Protein AF-A0A1X0RQZ3-F1 (afdb_monomer_lite)

pLDDT: mean 70.1, std 10.17, range [42.19, 90.88]

Secondary structure (DSSP, 8-state):
-HHHHHHHHHHHHHHHHHHHHHHTT--GGGTTTS--EEE-SS-----S-GGGEEE-TTT--TTT-PEEEETTSSSEEEEEPP--HHHHHHHHHHHTT--S--SS-HHHH-PPPPPEEEHHHHSTTTSHHHHHHHHHHHHHHHHHHHHHHHHHHHHHHHHHHTT-

Sequence (164 aa):
MYEHIIDTKQRLSDARLKLYLIRNEVNPELIESRQQNTITRDSYKGIDKVENFRIDDGLLKPDTVTFSGTDNGLVTMTETVGMSLDRFEFHLKLYNHESQTISNENQFFNLDKPFKVKSSDIHYHSGARKMMEKLQRAKKNSGRRILQIESEIAEKKQNEVYFC

Organism: Rhizopus microsporus (NCBI:txid58291)

Foldseek 3Di:
DVVVVVVVVVVVVVVVVVVVCVVVVPDVVCLVVQQQDECDPVRNDDDDDPSSHDYDVVCVDQQNDWDWDDPVNFWKIKIDRGDDPVLVVVVVCVVVVVPPDPPDPPVSVDTDDIDMDTNCNVCPPVCVNVVSVVVVVVVVVVVVVVVVVVVVVVVVVVVVVVPD

Radius of gyration: 23.76 Å; chains: 1; bounding box: 44×68×55 Å

Structure (mmCIF, N/CA/C/O backbone):
data_AF-A0A1X0RQZ3-F1
#
_entry.id   AF-A0A1X0RQZ3-F1
#
loop_
_atom_site.group_PDB
_atom_site.id
_atom_site.type_symbol
_atom_site.label_atom_id
_atom_site.label_alt_id
_atom_site.label_comp_id
_atom_site.label_asym_id
_atom_site.label_entity_id
_atom_site.label_seq_id
_atom_site.pdbx_PDB_ins_code
_atom_site.Cartn_x
_atom_site.Cartn_y
_atom_site.Cartn_z
_atom_site.occupancy
_atom_site.B_iso_or_equiv
_atom_site.auth_seq_id
_atom_site.auth_comp_id
_atom_site.auth_asym_id
_atom_site.auth_atom_id
_atom_site.pdbx_PDB_model_num
ATOM 1 N N . MET A 1 1 ? 22.806 28.695 -6.011 1.00 56.53 1 MET A N 1
ATOM 2 C CA . MET A 1 1 ? 21.453 28.645 -5.404 1.00 56.53 1 MET A CA 1
ATOM 3 C C . MET A 1 1 ? 20.943 27.208 -5.290 1.00 56.53 1 MET A C 1
ATOM 5 O O . MET A 1 1 ? 20.556 26.821 -4.199 1.00 56.53 1 MET A O 1
ATOM 9 N N . TYR A 1 2 ? 21.006 26.404 -6.358 1.00 66.44 2 TYR A N 1
ATOM 10 C CA . TYR A 1 2 ? 20.562 24.999 -6.361 1.00 66.44 2 TYR A CA 1
ATOM 11 C C . TYR A 1 2 ? 21.358 24.089 -5.403 1.00 66.44 2 TYR A C 1
ATOM 13 O O . TYR A 1 2 ? 20.765 23.402 -4.579 1.00 66.44 2 TYR A O 1
ATOM 21 N N . GLU A 1 3 ? 22.689 24.191 -5.413 1.00 74.31 3 GLU A N 1
ATOM 22 C CA . GLU A 1 3 ? 23.579 23.443 -4.503 1.00 74.31 3 GLU A CA 1
ATOM 23 C C . GLU A 1 3 ? 23.274 23.689 -3.019 1.00 74.31 3 GLU A C 1
ATOM 25 O O . GLU A 1 3 ? 23.222 22.768 -2.212 1.00 74.31 3 GLU A O 1
ATOM 30 N N . HIS A 1 4 ? 22.966 24.938 -2.662 1.00 76.12 4 HIS A N 1
ATOM 31 C CA . HIS A 1 4 ? 22.611 25.303 -1.290 1.00 76.12 4 HIS A CA 1
ATOM 32 C C . HIS A 1 4 ? 21.269 24.688 -0.858 1.00 76.12 4 HIS A C 1
ATOM 34 O O . HIS A 1 4 ? 21.071 24.362 0.310 1.00 76.12 4 HIS A O 1
ATOM 40 N N . ILE A 1 5 ? 20.331 24.502 -1.792 1.00 79.75 5 ILE A N 1
ATOM 41 C CA . ILE A 1 5 ? 19.049 23.835 -1.527 1.00 79.75 5 ILE A CA 1
ATOM 42 C C . ILE A 1 5 ? 19.255 22.326 -1.335 1.00 79.75 5 ILE A C 1
ATOM 44 O O . ILE A 1 5 ? 18.607 21.725 -0.479 1.00 79.75 5 ILE A O 1
ATOM 48 N N . ILE A 1 6 ? 20.154 21.707 -2.100 1.00 85.75 6 ILE A N 1
ATOM 49 C CA . ILE A 1 6 ? 20.484 20.281 -1.961 1.00 85.75 6 ILE A CA 1
ATOM 50 C C . ILE A 1 6 ? 21.176 20.031 -0.616 1.00 85.75 6 ILE A C 1
ATOM 52 O O . ILE A 1 6 ? 20.729 19.177 0.148 1.00 85.75 6 ILE A O 1
ATOM 56 N N . ASP A 1 7 ? 22.182 20.837 -0.277 1.00 90.88 7 ASP A N 1
ATOM 57 C CA . ASP A 1 7 ? 22.910 20.731 0.992 1.00 90.88 7 ASP A CA 1
ATOM 58 C C . ASP A 1 7 ? 21.985 20.956 2.201 1.00 90.88 7 ASP A C 1
ATOM 60 O O . ASP A 1 7 ? 21.972 20.176 3.153 1.00 90.88 7 ASP A O 1
ATOM 64 N N . THR A 1 8 ? 21.108 21.963 2.146 1.00 85.56 8 THR A N 1
ATOM 65 C CA . THR A 1 8 ? 20.127 22.191 3.224 1.00 85.56 8 THR A CA 1
ATOM 66 C C . THR A 1 8 ? 19.120 21.047 3.368 1.00 85.56 8 THR A C 1
ATOM 68 O O . THR A 1 8 ? 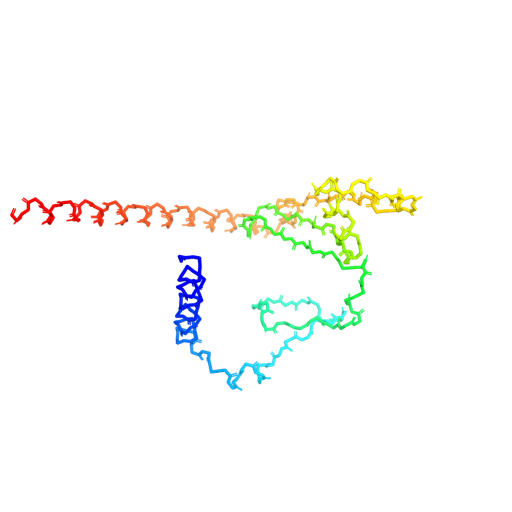18.789 20.674 4.497 1.00 85.56 8 THR A O 1
ATOM 71 N N . LYS A 1 9 ? 18.660 20.439 2.264 1.00 84.94 9 LYS A N 1
ATOM 72 C CA . LYS A 1 9 ? 17.805 19.239 2.306 1.00 84.94 9 LYS A CA 1
ATOM 73 C C . LYS A 1 9 ? 18.529 18.040 2.913 1.00 84.94 9 LYS A C 1
ATOM 75 O O . LYS A 1 9 ? 17.928 17.337 3.726 1.00 84.94 9 LYS A O 1
ATOM 80 N N . GLN A 1 10 ? 19.799 17.840 2.566 1.00 86.94 10 GLN A N 1
ATOM 81 C CA . GLN A 1 10 ? 20.607 16.753 3.108 1.00 86.94 10 GLN A CA 1
ATOM 82 C C . GLN A 1 10 ? 20.801 16.917 4.617 1.00 86.94 10 GLN A C 1
ATOM 84 O O . GLN A 1 10 ? 20.446 16.025 5.383 1.00 86.94 10 GLN A O 1
ATOM 89 N N . ARG A 1 11 ? 21.217 18.107 5.070 1.00 87.75 11 ARG A N 1
ATOM 90 C CA . ARG A 1 11 ? 21.373 18.412 6.502 1.00 87.75 11 ARG A CA 1
ATOM 91 C C . ARG A 1 11 ? 20.080 18.209 7.290 1.00 87.75 11 ARG A C 1
ATOM 93 O O . ARG A 1 11 ? 20.116 17.704 8.411 1.00 87.75 11 ARG A O 1
ATOM 100 N N . LEU A 1 12 ? 18.934 18.586 6.717 1.00 88.25 12 LEU A N 1
ATOM 101 C CA . LEU A 1 12 ? 17.630 18.368 7.346 1.00 88.25 12 LEU A CA 1
ATOM 102 C C . LEU A 1 12 ? 17.290 16.874 7.448 1.00 88.25 12 LEU A C 1
ATOM 104 O O . LEU A 1 12 ? 16.752 16.441 8.469 1.00 88.25 12 LEU A O 1
ATOM 108 N N . SER A 1 13 ? 17.598 16.094 6.411 1.00 85.62 13 SER A N 1
ATOM 109 C CA . SER A 1 13 ? 17.433 14.637 6.414 1.00 85.62 13 SER A CA 1
ATOM 110 C C . SER A 1 13 ? 18.296 13.985 7.497 1.00 85.62 13 SER A C 1
ATOM 112 O O . SER A 1 13 ? 17.782 13.245 8.337 1.00 85.62 13 SER A O 1
ATOM 114 N N . ASP A 1 14 ? 19.576 14.349 7.559 1.00 87.12 14 ASP A N 1
ATOM 115 C CA . ASP A 1 14 ? 20.530 13.805 8.528 1.00 87.12 14 ASP A CA 1
ATOM 116 C C . ASP A 1 14 ? 20.139 14.165 9.970 1.00 87.12 14 ASP A C 1
ATOM 118 O O . ASP A 1 14 ? 20.214 13.332 10.876 1.00 87.12 14 ASP A O 1
ATOM 122 N N . ALA A 1 15 ? 19.663 15.394 10.201 1.00 85.88 15 ALA A N 1
ATOM 123 C CA . ALA A 1 15 ? 19.165 15.825 11.506 1.00 85.88 15 ALA A CA 1
ATOM 124 C C . ALA A 1 15 ? 17.916 15.037 11.939 1.00 85.88 15 ALA A C 1
ATOM 126 O O . ALA A 1 15 ? 17.812 14.628 13.098 1.00 85.88 15 ALA A O 1
ATOM 127 N N . ARG A 1 16 ? 16.982 14.779 11.012 1.00 83.44 16 ARG A N 1
ATOM 128 C CA . ARG A 1 16 ? 15.794 13.947 11.275 1.00 83.44 16 ARG A CA 1
ATOM 129 C C . ARG A 1 16 ? 16.178 12.511 11.610 1.00 83.44 16 ARG A C 1
ATOM 131 O O . ARG A 1 16 ? 15.622 11.953 12.554 1.00 83.44 16 ARG A O 1
ATOM 138 N N . LEU A 1 17 ? 17.139 11.940 10.885 1.00 78.88 17 LEU A N 1
ATOM 139 C CA . LEU A 1 17 ? 17.648 10.598 11.151 1.00 78.88 17 LEU A CA 1
ATOM 140 C C . LEU A 1 17 ? 18.286 10.514 12.543 1.00 78.88 17 LEU A C 1
ATOM 142 O O . LEU A 1 17 ? 17.941 9.626 13.318 1.00 78.88 17 LEU A O 1
ATOM 146 N N . LYS A 1 18 ? 19.143 11.476 12.908 1.00 81.75 18 LYS A N 1
ATOM 147 C CA . LYS A 1 18 ? 19.750 11.540 14.249 1.00 81.75 18 LYS A CA 1
ATOM 148 C C . LYS A 1 18 ? 18.695 11.593 15.354 1.00 81.75 18 LYS A C 1
ATOM 150 O O . LYS A 1 18 ? 18.776 10.829 16.311 1.00 81.75 18 LYS A O 1
ATOM 155 N N . LEU A 1 19 ? 17.678 12.445 15.210 1.00 79.12 19 LEU A N 1
ATOM 156 C CA . LEU A 1 19 ? 16.580 12.534 16.179 1.00 79.12 19 LEU A CA 1
ATOM 157 C C . LEU A 1 19 ? 15.772 11.235 16.275 1.00 79.12 19 LEU A C 1
ATOM 159 O O . LEU A 1 19 ? 15.392 10.839 17.375 1.00 79.12 19 LEU A O 1
ATOM 163 N N . TYR A 1 20 ? 15.516 10.567 15.148 1.00 75.69 20 TYR A N 1
ATOM 164 C CA . TYR A 1 20 ? 14.841 9.269 15.120 1.00 75.69 20 TYR A CA 1
ATOM 165 C C . TYR A 1 20 ? 15.630 8.199 15.885 1.00 75.69 20 TYR A C 1
ATOM 167 O O . TYR A 1 20 ? 15.045 7.481 16.695 1.00 75.69 20 TYR A O 1
ATOM 175 N N . LEU A 1 21 ? 16.946 8.121 15.660 1.00 77.94 21 LEU A N 1
ATOM 176 C CA . LEU A 1 21 ? 17.826 7.161 16.333 1.00 77.94 21 LEU A CA 1
ATOM 177 C C . LEU A 1 21 ? 17.860 7.396 17.847 1.00 77.94 21 LEU A C 1
ATOM 179 O O . LEU A 1 21 ? 17.671 6.450 18.608 1.00 77.94 21 LEU A O 1
ATOM 183 N N . ILE A 1 22 ? 18.008 8.657 18.274 1.00 78.62 22 ILE A N 1
ATOM 184 C CA . ILE A 1 22 ? 17.990 9.045 19.694 1.00 78.62 22 ILE A CA 1
ATOM 185 C C . ILE A 1 22 ? 16.644 8.691 20.333 1.00 78.62 22 ILE A C 1
ATOM 187 O O . ILE A 1 22 ? 16.602 8.055 21.381 1.00 78.62 22 ILE A O 1
ATOM 191 N N . ARG A 1 23 ? 15.529 9.080 19.699 1.00 69.88 23 ARG A N 1
ATOM 192 C CA . ARG A 1 23 ? 14.179 8.885 20.249 1.00 69.88 23 ARG A CA 1
ATOM 193 C C . ARG A 1 23 ? 13.812 7.415 20.425 1.00 69.88 23 ARG A C 1
ATOM 195 O O . ARG A 1 23 ? 13.043 7.089 21.322 1.00 69.88 23 ARG A O 1
ATOM 202 N N . ASN A 1 24 ? 14.295 6.561 19.533 1.00 68.94 24 ASN A N 1
ATOM 203 C CA . ASN A 1 24 ? 13.946 5.147 19.521 1.00 68.94 24 ASN A CA 1
ATOM 204 C C . ASN A 1 24 ? 15.024 4.261 20.162 1.00 68.94 24 ASN A C 1
ATOM 206 O O . ASN A 1 24 ? 14.937 3.045 20.005 1.00 68.94 24 ASN A O 1
ATOM 210 N N . GLU A 1 25 ? 16.029 4.855 20.823 1.00 67.69 25 GLU A N 1
ATOM 211 C CA . GLU A 1 25 ? 17.166 4.147 21.436 1.00 67.69 25 GLU A CA 1
ATOM 212 C C . GLU A 1 25 ? 17.805 3.126 20.476 1.00 67.69 25 GLU A C 1
ATOM 214 O O . GLU A 1 25 ? 18.242 2.039 20.856 1.00 67.69 25 GLU A O 1
ATOM 219 N N . VAL A 1 26 ? 17.820 3.454 19.180 1.00 61.72 26 VAL A N 1
ATOM 220 C CA . VAL A 1 26 ? 18.332 2.553 18.149 1.00 61.72 26 VAL A CA 1
ATOM 221 C C . VAL A 1 26 ? 19.845 2.677 18.157 1.00 61.72 26 VAL A C 1
ATOM 223 O O . VAL A 1 26 ? 20.402 3.602 17.569 1.00 61.72 26 VAL A O 1
ATOM 226 N N . ASN A 1 27 ? 20.511 1.741 18.830 1.00 61.41 27 ASN A N 1
ATOM 227 C CA . ASN A 1 27 ? 21.947 1.569 18.683 1.00 61.41 27 ASN A CA 1
ATOM 228 C C . ASN A 1 27 ? 22.223 1.003 17.273 1.00 61.41 27 ASN A C 1
ATOM 230 O O . ASN A 1 27 ? 21.749 -0.100 16.985 1.00 61.41 27 ASN A O 1
ATOM 234 N N . PRO A 1 28 ? 22.940 1.720 16.387 1.00 58.19 28 PRO A N 1
ATOM 235 C CA . PRO A 1 28 ? 23.221 1.246 15.033 1.00 58.19 28 PRO A CA 1
ATOM 236 C C . PRO A 1 28 ? 23.960 -0.100 15.010 1.00 58.19 28 PRO A C 1
ATOM 238 O O . PRO A 1 28 ? 23.699 -0.912 14.130 1.00 58.19 28 PRO A O 1
ATOM 241 N N . GLU A 1 29 ? 24.778 -0.391 16.024 1.00 57.97 29 GLU A N 1
ATOM 242 C CA . GLU A 1 29 ? 25.480 -1.676 16.181 1.00 57.97 29 GLU A CA 1
ATOM 243 C C . GLU A 1 29 ? 24.541 -2.840 16.561 1.00 57.97 29 GLU A C 1
ATOM 245 O O . GLU A 1 29 ? 24.859 -4.003 16.333 1.00 57.97 29 GLU A O 1
ATOM 250 N N . LEU A 1 30 ? 23.352 -2.546 17.105 1.00 53.03 30 LEU A N 1
ATOM 251 C CA . LEU A 1 30 ? 22.316 -3.543 17.410 1.00 53.03 30 LEU A CA 1
ATOM 252 C C . LEU A 1 30 ? 21.319 -3.748 16.259 1.00 53.03 30 LEU A C 1
ATOM 254 O O . LEU A 1 30 ? 20.435 -4.596 16.366 1.00 53.03 30 LEU A O 1
ATOM 258 N N . ILE A 1 31 ? 21.417 -2.984 15.164 1.00 53.41 31 ILE A N 1
ATOM 259 C CA . ILE A 1 31 ? 20.534 -3.162 13.999 1.00 53.41 31 ILE A CA 1
ATOM 260 C C . ILE A 1 31 ? 20.829 -4.502 13.312 1.00 53.41 31 ILE A C 1
ATOM 262 O O . ILE A 1 31 ? 19.893 -5.191 12.915 1.00 53.41 31 ILE A O 1
ATOM 266 N N . GLU A 1 32 ? 22.101 -4.907 13.239 1.00 53.56 32 GLU A N 1
ATOM 267 C CA . GLU A 1 32 ? 22.508 -6.192 12.650 1.00 53.56 32 GLU A CA 1
ATOM 268 C C . GLU A 1 32 ? 22.189 -7.400 13.546 1.00 53.56 32 GLU A C 1
ATOM 270 O O . GLU A 1 32 ? 22.045 -8.514 13.047 1.00 53.56 32 GLU A O 1
ATOM 275 N N . SER A 1 33 ? 22.038 -7.198 14.862 1.00 50.38 33 SER A N 1
ATOM 276 C CA . SER A 1 33 ? 21.779 -8.274 15.830 1.00 50.38 33 SER A CA 1
ATOM 277 C C . SER A 1 33 ? 20.305 -8.464 16.189 1.00 50.38 33 SER A C 1
ATOM 279 O O . SER A 1 33 ? 19.973 -9.385 16.943 1.00 50.38 33 SER A O 1
ATOM 281 N N . ARG A 1 34 ? 19.392 -7.638 15.656 1.00 55.88 34 ARG A N 1
ATOM 282 C CA . ARG A 1 34 ? 17.956 -7.905 15.798 1.00 55.88 34 ARG A CA 1
ATOM 283 C C . ARG A 1 34 ? 17.646 -9.235 15.124 1.00 55.88 34 ARG A C 1
ATOM 285 O O . ARG A 1 34 ? 17.834 -9.379 13.920 1.00 55.88 34 ARG A O 1
ATOM 292 N N . GLN A 1 35 ? 17.147 -10.196 15.901 1.00 56.41 35 GLN A N 1
ATOM 293 C CA . GLN A 1 35 ? 16.557 -11.417 15.360 1.00 56.41 35 GLN A CA 1
ATOM 294 C C . GLN A 1 35 ? 15.438 -11.019 14.398 1.00 56.41 35 GLN A C 1
ATOM 296 O O . GLN A 1 35 ? 14.353 -10.621 14.818 1.00 56.41 35 GLN A O 1
ATOM 301 N N . GLN A 1 36 ? 15.726 -11.083 13.102 1.00 65.00 36 GLN A N 1
ATOM 302 C CA . GLN A 1 36 ? 14.721 -10.881 12.077 1.00 65.00 36 GLN A CA 1
ATOM 303 C C . GLN A 1 36 ? 13.895 -12.155 11.981 1.00 65.00 36 GLN A C 1
ATOM 305 O O . GLN A 1 36 ? 14.411 -13.232 11.668 1.00 65.00 36 GLN A O 1
ATOM 310 N N . ASN A 1 37 ? 12.599 -12.033 12.245 1.00 74.56 37 ASN A N 1
ATOM 311 C CA . ASN A 1 37 ? 11.671 -13.125 12.020 1.00 74.56 37 ASN A CA 1
ATOM 312 C C . ASN A 1 37 ? 11.623 -13.382 10.514 1.00 74.56 37 ASN A C 1
ATOM 314 O O . ASN A 1 37 ? 11.212 -12.517 9.737 1.00 74.56 37 ASN A O 1
ATOM 318 N N . THR A 1 38 ? 12.089 -14.556 10.092 1.00 79.56 38 THR A N 1
ATOM 319 C CA . THR A 1 38 ? 12.051 -14.922 8.677 1.00 79.56 38 THR A CA 1
ATOM 320 C C . THR A 1 38 ? 10.674 -15.485 8.351 1.00 79.56 38 THR A C 1
ATOM 322 O O . THR A 1 38 ? 10.260 -16.499 8.911 1.00 79.56 38 THR A O 1
ATOM 325 N N . ILE A 1 39 ? 9.955 -14.810 7.459 1.00 81.31 39 ILE A N 1
ATOM 326 C CA . ILE A 1 39 ? 8.682 -15.263 6.911 1.00 81.31 39 ILE A CA 1
ATOM 327 C C . ILE A 1 39 ? 9.001 -16.399 5.945 1.00 81.31 39 ILE A C 1
ATOM 329 O O . ILE A 1 39 ? 9.569 -16.175 4.877 1.00 81.31 39 ILE A O 1
ATOM 333 N N . THR A 1 40 ? 8.633 -17.615 6.334 1.00 81.44 40 THR A N 1
ATOM 334 C CA . THR A 1 40 ? 8.719 -18.820 5.503 1.00 81.44 40 THR A CA 1
ATOM 335 C C . THR A 1 40 ? 7.316 -19.302 5.147 1.00 81.44 40 THR A C 1
ATOM 337 O O . THR A 1 40 ? 6.319 -18.842 5.709 1.00 81.44 40 THR A O 1
ATOM 340 N N . ARG A 1 41 ? 7.214 -20.261 4.219 1.00 77.25 41 ARG A N 1
ATOM 341 C CA . ARG A 1 41 ? 5.922 -20.850 3.831 1.00 77.25 41 ARG A CA 1
ATOM 342 C C . ARG A 1 41 ? 5.178 -21.476 5.016 1.00 77.25 41 ARG A C 1
ATOM 344 O O . ARG A 1 41 ? 3.955 -21.379 5.088 1.00 77.25 41 ARG A O 1
ATOM 351 N N . ASP A 1 42 ? 5.924 -22.066 5.945 1.00 78.19 42 ASP A N 1
ATOM 352 C CA . ASP A 1 42 ? 5.379 -22.771 7.108 1.00 78.19 42 ASP A CA 1
ATOM 353 C C . ASP A 1 42 ? 5.090 -21.822 8.283 1.00 78.19 42 ASP A C 1
ATOM 355 O O . ASP A 1 42 ? 4.239 -22.107 9.124 1.00 78.19 42 ASP A O 1
ATOM 359 N N . SER A 1 43 ? 5.753 -20.660 8.320 1.00 77.44 43 SER A N 1
ATOM 360 C CA . SER A 1 43 ? 5.625 -19.659 9.383 1.00 77.44 43 SER A CA 1
ATOM 361 C C . SER A 1 43 ? 5.432 -18.256 8.804 1.00 77.44 43 SER A C 1
ATOM 363 O O . SER A 1 43 ? 6.279 -17.373 8.936 1.00 77.44 43 SER A O 1
ATOM 365 N N . TYR A 1 44 ? 4.278 -18.052 8.164 1.00 73.19 44 TYR A N 1
ATOM 366 C CA . TYR A 1 44 ? 3.915 -16.787 7.512 1.00 73.19 44 TYR A CA 1
ATOM 367 C C . TYR A 1 44 ? 3.083 -15.837 8.391 1.00 73.19 44 TYR A C 1
ATOM 369 O O . TYR A 1 44 ? 2.773 -14.717 7.989 1.00 73.19 44 TYR A O 1
ATOM 377 N N . LYS A 1 45 ? 2.664 -16.285 9.581 1.00 72.75 45 LYS A N 1
ATOM 378 C CA . LYS A 1 45 ? 1.821 -15.501 10.493 1.00 72.75 45 LYS A CA 1
ATOM 379 C C . LYS A 1 45 ? 2.696 -14.782 11.513 1.00 72.75 45 LYS A C 1
ATOM 381 O O . LYS A 1 45 ? 3.316 -15.424 12.353 1.00 72.75 45 LYS A O 1
ATOM 386 N N . GLY A 1 46 ? 2.684 -13.456 11.480 1.00 68.38 46 GLY A N 1
ATOM 387 C CA . GLY A 1 46 ? 3.371 -12.623 12.460 1.00 68.38 46 GLY A CA 1
ATOM 388 C C . GLY A 1 46 ? 2.830 -11.199 12.451 1.00 68.38 46 GLY A C 1
ATOM 389 O O . GLY A 1 46 ? 2.336 -10.721 11.432 1.00 68.38 46 GLY A O 1
ATOM 390 N N . ILE A 1 47 ? 2.896 -10.534 13.604 1.00 67.88 47 ILE A N 1
ATOM 391 C CA . ILE A 1 47 ? 2.600 -9.106 13.746 1.00 67.88 47 ILE A CA 1
ATOM 392 C C . ILE A 1 47 ? 3.812 -8.480 14.423 1.00 67.88 47 ILE A C 1
ATOM 394 O O . ILE A 1 47 ? 4.034 -8.683 15.613 1.00 67.88 47 ILE A O 1
ATOM 398 N N . ASP A 1 48 ? 4.588 -7.736 13.650 1.00 71.69 48 ASP A N 1
ATOM 399 C CA . ASP A 1 48 ? 5.737 -6.961 14.110 1.00 71.69 48 ASP A CA 1
ATOM 400 C C . ASP A 1 48 ? 5.990 -5.818 13.112 1.00 71.69 48 ASP A C 1
ATOM 402 O O . ASP A 1 48 ? 5.304 -5.700 12.089 1.00 71.69 48 ASP A O 1
ATOM 406 N N . LYS A 1 49 ? 6.946 -4.942 13.408 1.00 68.56 49 LYS A N 1
ATOM 407 C CA . LYS A 1 49 ? 7.380 -3.902 12.480 1.00 68.56 49 LYS A CA 1
ATOM 408 C C . LYS A 1 49 ? 8.068 -4.518 11.261 1.00 68.56 49 LYS A C 1
ATOM 410 O O . LYS A 1 49 ? 8.723 -5.551 11.370 1.00 68.56 49 LYS A O 1
ATOM 415 N N . VAL A 1 50 ? 7.952 -3.864 10.105 1.00 68.00 50 VAL A N 1
ATOM 416 C CA . VAL A 1 50 ? 8.508 -4.380 8.842 1.00 68.00 50 VAL A CA 1
ATOM 417 C C . VAL A 1 50 ? 10.026 -4.549 8.912 1.00 68.00 50 VAL A C 1
ATOM 419 O O . VAL A 1 50 ? 10.547 -5.526 8.392 1.00 68.00 50 VAL A O 1
ATOM 422 N N . GLU A 1 51 ? 10.726 -3.665 9.630 1.00 72.12 51 GLU A N 1
ATOM 423 C CA . GLU A 1 51 ? 12.175 -3.762 9.839 1.00 72.12 51 GLU A CA 1
ATOM 424 C C . GLU A 1 51 ? 12.613 -4.999 10.643 1.00 72.12 51 GLU A C 1
ATOM 426 O O . GLU A 1 51 ? 13.792 -5.350 10.637 1.00 72.12 51 GLU A O 1
ATOM 431 N N . ASN A 1 52 ? 11.675 -5.657 11.330 1.00 77.06 52 ASN A N 1
ATOM 432 C CA . ASN A 1 52 ? 11.925 -6.865 12.111 1.00 77.06 52 ASN A CA 1
ATOM 433 C C . ASN A 1 52 ? 11.602 -8.147 11.321 1.00 77.06 52 ASN A C 1
ATOM 435 O O . ASN A 1 52 ? 11.817 -9.245 11.837 1.00 77.06 52 ASN A O 1
ATOM 439 N N . PHE A 1 53 ? 11.097 -8.033 10.088 1.00 77.25 53 PHE A N 1
ATOM 440 C CA . PHE A 1 53 ? 10.828 -9.175 9.220 1.00 77.25 53 PHE A CA 1
ATOM 441 C C . PHE A 1 53 ? 11.838 -9.269 8.084 1.00 77.25 53 PHE A C 1
ATOM 443 O O . PHE A 1 53 ? 12.216 -8.275 7.467 1.00 77.25 53 PHE A O 1
ATOM 450 N N . ARG A 1 54 ? 12.197 -10.507 7.751 1.00 81.88 54 ARG A N 1
ATOM 451 C CA . ARG A 1 54 ? 12.871 -10.850 6.501 1.00 81.88 54 ARG A CA 1
ATOM 452 C C . ARG A 1 54 ? 11.997 -11.838 5.744 1.00 81.88 54 ARG A C 1
ATOM 454 O O . ARG A 1 54 ? 11.434 -12.740 6.352 1.00 81.88 54 ARG A O 1
ATOM 461 N N . ILE A 1 55 ? 11.838 -11.667 4.439 1.00 81.38 55 ILE A N 1
ATOM 462 C CA . ILE A 1 55 ? 11.095 -12.629 3.618 1.00 81.38 55 ILE A CA 1
ATOM 463 C C . ILE A 1 55 ? 12.104 -13.634 3.069 1.00 81.38 55 ILE A C 1
ATOM 465 O O . ILE A 1 55 ? 13.170 -13.230 2.613 1.00 81.38 55 ILE A O 1
ATOM 469 N N . ASP A 1 56 ? 11.786 -14.924 3.160 1.00 82.81 56 ASP A N 1
ATOM 470 C CA . ASP A 1 56 ? 12.589 -15.972 2.534 1.00 82.81 56 ASP A CA 1
ATOM 471 C C . ASP A 1 56 ? 12.663 -15.764 1.012 1.00 82.81 56 ASP A C 1
ATOM 473 O O . ASP A 1 56 ? 11.640 -15.553 0.354 1.00 82.81 56 ASP A O 1
ATOM 477 N N . ASP A 1 57 ? 13.863 -15.863 0.439 1.00 77.00 57 ASP A N 1
ATOM 478 C CA . ASP A 1 57 ? 14.093 -15.629 -0.992 1.00 77.00 57 ASP A CA 1
ATOM 479 C C . ASP A 1 57 ? 13.301 -16.629 -1.857 1.00 77.00 57 ASP A C 1
ATOM 481 O O . ASP A 1 57 ? 12.890 -16.316 -2.975 1.00 77.00 57 ASP A O 1
ATOM 485 N N . GLY A 1 58 ? 12.992 -17.815 -1.314 1.00 76.00 58 GLY A N 1
ATOM 486 C CA . GLY A 1 58 ? 12.126 -18.808 -1.952 1.00 76.00 58 GLY A CA 1
ATOM 487 C C . GLY A 1 58 ? 10.670 -18.357 -2.140 1.00 76.00 58 GLY A C 1
ATOM 488 O O . GLY A 1 58 ? 9.984 -18.876 -3.029 1.00 76.00 58 GLY A O 1
ATOM 489 N N . LEU A 1 59 ? 10.204 -17.389 -1.341 1.00 71.75 59 LEU A N 1
ATOM 490 C CA . LEU A 1 59 ? 8.890 -16.752 -1.472 1.00 71.75 59 LEU A CA 1
ATOM 491 C C . LEU A 1 59 ? 8.917 -15.542 -2.412 1.00 71.75 59 LEU A C 1
ATOM 493 O O . LEU A 1 59 ? 7.889 -15.221 -3.000 1.00 71.75 59 LEU A O 1
ATOM 497 N N . LEU A 1 60 ? 10.073 -14.896 -2.590 1.00 70.50 60 LEU A N 1
ATOM 498 C CA . LEU A 1 60 ? 10.254 -13.686 -3.403 1.00 70.50 60 LEU A CA 1
ATOM 499 C C . LEU A 1 60 ? 10.421 -13.975 -4.898 1.00 70.50 60 LEU A C 1
ATOM 501 O O . LEU A 1 60 ? 11.200 -13.322 -5.592 1.00 70.50 60 LEU A O 1
ATOM 505 N N . LYS A 1 61 ? 9.675 -14.943 -5.431 1.00 68.69 61 LYS A N 1
ATOM 506 C CA . LYS A 1 61 ? 9.664 -15.162 -6.876 1.00 68.69 61 LYS A CA 1
ATOM 507 C C . LYS A 1 61 ? 8.960 -13.979 -7.556 1.00 68.69 61 LYS A C 1
ATOM 509 O O . LYS A 1 61 ? 7.793 -13.718 -7.231 1.00 68.69 61 LYS A O 1
ATOM 514 N N . PRO A 1 62 ? 9.628 -13.282 -8.498 1.00 57.00 62 PRO A N 1
ATOM 515 C CA . PRO A 1 62 ? 8.979 -12.278 -9.333 1.00 57.00 62 PRO A CA 1
ATOM 516 C C . PRO A 1 62 ? 7.698 -12.873 -9.933 1.00 57.00 62 PRO A C 1
ATOM 518 O O . PRO A 1 62 ? 7.656 -14.065 -10.235 1.00 57.00 62 PRO A O 1
ATOM 521 N N . ASP A 1 63 ? 6.636 -12.077 -10.006 1.00 59.56 63 ASP A N 1
ATOM 522 C CA . ASP A 1 63 ? 5.303 -12.455 -10.510 1.00 59.56 63 ASP A CA 1
ATOM 523 C C . ASP A 1 63 ? 4.462 -13.390 -9.618 1.00 59.56 63 ASP A C 1
ATOM 525 O O . ASP A 1 63 ? 3.311 -13.672 -9.944 1.00 59.56 63 ASP A O 1
ATOM 529 N N . THR A 1 64 ? 4.977 -13.833 -8.463 1.00 63.19 64 THR A N 1
ATOM 530 C CA . THR A 1 64 ? 4.211 -14.676 -7.510 1.00 63.19 64 THR A CA 1
ATOM 531 C C . THR A 1 64 ? 3.846 -13.954 -6.216 1.00 63.19 64 THR A C 1
ATOM 533 O O . THR A 1 64 ? 3.073 -14.473 -5.410 1.00 63.19 64 THR A O 1
ATOM 536 N N . VAL A 1 65 ? 4.418 -12.769 -6.001 1.00 65.25 65 VAL A N 1
ATOM 537 C CA . VAL A 1 65 ? 4.206 -11.962 -4.801 1.00 65.25 65 VAL A CA 1
ATOM 538 C C . VAL A 1 65 ? 3.278 -10.807 -5.136 1.00 65.25 65 VAL A C 1
ATOM 540 O O . VAL A 1 65 ? 3.624 -9.927 -5.925 1.00 65.25 65 VAL A O 1
ATOM 543 N N . THR A 1 66 ? 2.114 -10.782 -4.496 1.00 66.38 66 THR A N 1
ATOM 544 C CA . THR A 1 66 ? 1.215 -9.630 -4.506 1.00 66.38 66 THR A CA 1
ATOM 545 C C . THR A 1 66 ? 1.301 -8.876 -3.192 1.00 66.38 66 THR A C 1
ATOM 547 O O . THR A 1 66 ? 1.268 -9.447 -2.100 1.00 66.38 66 THR A O 1
ATOM 550 N N . PHE A 1 67 ? 1.401 -7.554 -3.298 1.00 67.81 67 PHE A N 1
ATOM 551 C CA . PHE A 1 67 ? 1.412 -6.679 -2.138 1.00 67.81 67 PHE A CA 1
ATOM 552 C C . PHE A 1 67 ? -0.003 -6.189 -1.887 1.00 67.81 67 PHE A C 1
ATOM 554 O O . PHE A 1 67 ? -0.571 -5.461 -2.695 1.00 67.81 67 PHE A O 1
ATOM 561 N N . SER A 1 68 ? -0.573 -6.551 -0.745 1.00 67.75 68 SER A N 1
ATOM 562 C CA . SER A 1 68 ? -1.846 -5.994 -0.302 1.00 67.75 68 SER A CA 1
ATOM 563 C C . SER A 1 68 ? -1.611 -4.945 0.772 1.00 67.75 68 SER A C 1
ATOM 565 O O . SER A 1 68 ? -0.948 -5.211 1.775 1.00 67.75 68 SER A O 1
ATOM 567 N N . GLY A 1 69 ? -2.183 -3.762 0.585 1.00 66.00 69 GLY A N 1
ATOM 568 C CA . GLY A 1 69 ? -2.102 -2.672 1.548 1.00 66.00 69 GLY A CA 1
ATOM 569 C C . GLY A 1 69 ? -3.483 -2.142 1.885 1.00 66.00 69 GLY A C 1
ATOM 570 O O . GLY A 1 69 ? -4.409 -2.211 1.078 1.00 66.00 69 GLY A O 1
ATOM 571 N N . THR A 1 70 ? -3.638 -1.584 3.082 1.00 64.56 70 THR A N 1
ATOM 572 C CA . THR A 1 70 ? -4.860 -0.856 3.431 1.00 64.56 70 THR A CA 1
ATOM 573 C C . THR A 1 70 ? -4.651 0.642 3.278 1.00 64.56 70 THR A C 1
ATOM 575 O O . THR A 1 70 ? -3.741 1.174 3.910 1.00 64.56 70 THR A O 1
ATOM 578 N N . ASP A 1 71 ? -5.512 1.343 2.532 1.00 57.62 71 ASP A N 1
ATOM 579 C CA . ASP A 1 71 ? -5.340 2.791 2.281 1.00 57.62 71 ASP A CA 1
ATOM 580 C C . ASP A 1 71 ? -5.463 3.660 3.555 1.00 57.62 71 ASP A C 1
ATOM 582 O O . ASP A 1 71 ? -5.061 4.818 3.570 1.00 57.62 71 ASP A O 1
ATOM 586 N N . ASN A 1 72 ? -5.990 3.088 4.645 1.00 61.03 72 ASN A N 1
ATOM 587 C CA . ASN A 1 72 ? -6.288 3.785 5.897 1.00 61.03 72 ASN A CA 1
ATOM 588 C C . ASN A 1 72 ? -6.040 2.939 7.161 1.00 61.03 72 ASN A C 1
ATOM 590 O O . ASN A 1 72 ? -6.550 3.266 8.237 1.00 61.03 72 ASN A O 1
ATOM 594 N N . GLY A 1 73 ? -5.317 1.822 7.048 1.00 53.44 73 GLY A N 1
ATOM 595 C CA . GLY A 1 73 ? -5.068 0.899 8.165 1.00 53.44 73 GLY A CA 1
ATOM 596 C C . GLY A 1 73 ? -6.267 0.035 8.580 1.00 53.44 73 GLY A C 1
ATOM 597 O O . GLY A 1 73 ? -6.110 -0.818 9.445 1.00 53.44 73 GLY A O 1
ATOM 598 N N . LEU A 1 74 ? -7.470 0.275 8.034 1.00 54.69 74 LEU A N 1
ATOM 599 C CA . LEU A 1 74 ? -8.713 -0.224 8.646 1.00 54.69 74 LEU A CA 1
ATOM 600 C C . LEU A 1 74 ? -9.838 -0.665 7.692 1.00 54.69 74 LEU A C 1
ATOM 602 O O . LEU A 1 74 ? -10.611 -1.545 8.059 1.00 54.69 74 LEU A O 1
ATOM 606 N N . VAL A 1 75 ? -10.034 -0.010 6.540 1.00 59.19 75 VAL A N 1
ATOM 607 C CA . VAL A 1 75 ? -11.344 -0.063 5.843 1.00 59.19 75 VAL A CA 1
ATOM 608 C C . VAL A 1 75 ? -11.311 -0.856 4.545 1.00 59.19 75 VAL A C 1
ATOM 610 O O . VAL A 1 75 ? -12.233 -1.616 4.256 1.00 59.19 75 VAL A O 1
ATOM 613 N N . THR A 1 76 ? -10.253 -0.693 3.770 1.00 56.75 76 THR A N 1
ATOM 614 C CA . THR A 1 76 ? -10.157 -1.247 2.427 1.00 56.75 76 THR A CA 1
ATOM 615 C C . THR A 1 76 ? -8.769 -1.817 2.268 1.00 56.75 76 THR A C 1
ATOM 617 O O . THR A 1 76 ? -7.814 -1.056 2.392 1.00 56.75 76 THR A O 1
ATOM 620 N N . MET A 1 77 ? -8.672 -3.114 1.994 1.00 65.19 77 MET A N 1
ATOM 621 C CA . MET A 1 77 ? -7.447 -3.737 1.522 1.00 65.19 77 MET A CA 1
ATOM 622 C C . MET A 1 77 ? -7.491 -3.739 -0.005 1.00 65.19 77 MET A C 1
ATOM 624 O O . MET A 1 77 ? -8.412 -4.292 -0.610 1.00 65.19 77 MET A O 1
ATOM 628 N N . THR A 1 78 ? -6.530 -3.064 -0.616 1.00 63.91 78 THR A N 1
ATOM 629 C CA . THR A 1 78 ? -6.328 -3.085 -2.061 1.00 63.91 78 THR A CA 1
ATOM 630 C C . THR A 1 78 ? -5.130 -3.978 -2.319 1.00 63.91 78 THR A C 1
ATOM 632 O O . THR A 1 78 ? -4.065 -3.764 -1.735 1.00 63.91 78 THR A O 1
ATOM 635 N N . GLU A 1 79 ? -5.310 -4.994 -3.154 1.00 65.38 79 GLU A N 1
ATOM 636 C CA . GLU A 1 79 ? -4.171 -5.720 -3.694 1.00 65.38 79 GLU A CA 1
ATOM 637 C C . GLU A 1 79 ? -3.572 -4.897 -4.838 1.00 65.38 79 GLU A C 1
ATOM 639 O O . GLU A 1 79 ? -4.274 -4.480 -5.764 1.00 65.38 79 GLU A O 1
ATOM 644 N N . THR A 1 80 ? -2.278 -4.612 -4.738 1.00 66.94 80 THR A N 1
ATOM 645 C CA . THR A 1 80 ? -1.502 -4.005 -5.811 1.00 66.94 80 THR A CA 1
ATOM 646 C C . THR A 1 80 ? -0.948 -5.129 -6.662 1.00 66.94 80 THR A C 1
ATOM 648 O O . THR A 1 80 ? -0.217 -5.985 -6.162 1.00 66.94 80 THR A O 1
ATOM 651 N N . VAL A 1 81 ? -1.274 -5.095 -7.952 1.00 67.56 81 VAL A N 1
ATOM 652 C CA . VAL A 1 81 ? -0.705 -6.002 -8.949 1.00 67.56 81 VAL A CA 1
ATOM 653 C C . VAL A 1 81 ? 0.816 -5.875 -8.902 1.00 67.56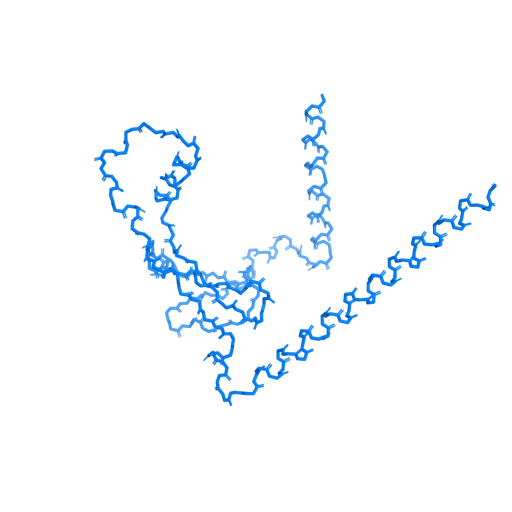 81 VAL A C 1
ATOM 655 O O . VAL A 1 81 ? 1.356 -4.782 -9.092 1.00 67.56 81 VAL A O 1
ATOM 658 N N . GLY A 1 82 ? 1.496 -6.983 -8.612 1.00 66.06 82 GLY A N 1
ATOM 659 C CA . GLY A 1 82 ? 2.951 -7.040 -8.655 1.00 66.06 82 GLY A CA 1
ATOM 660 C C . GLY A 1 82 ? 3.447 -6.711 -10.063 1.00 66.06 82 GLY A C 1
ATOM 661 O O . GLY A 1 82 ? 2.892 -7.182 -11.057 1.00 66.06 82 GLY A O 1
ATOM 662 N N . MET A 1 83 ? 4.483 -5.880 -10.156 1.00 68.25 83 MET A N 1
ATOM 663 C CA . MET A 1 83 ? 5.179 -5.616 -11.413 1.00 68.25 83 MET A CA 1
ATOM 664 C C . MET A 1 83 ? 6.632 -6.051 -11.273 1.00 68.25 83 MET A C 1
ATOM 666 O O . MET A 1 83 ? 7.285 -5.711 -10.285 1.00 68.25 83 MET A O 1
ATOM 670 N N . SER A 1 84 ? 7.139 -6.771 -12.271 1.00 75.00 84 SER A N 1
ATOM 671 C CA . SER A 1 84 ? 8.578 -6.920 -12.467 1.00 75.00 84 SER A CA 1
ATOM 672 C C . SER A 1 84 ? 9.211 -5.561 -12.801 1.00 75.00 84 SER A C 1
ATOM 674 O O . SER A 1 84 ? 8.520 -4.627 -13.223 1.00 75.00 84 SER A O 1
ATOM 676 N N . LEU A 1 85 ? 10.529 -5.441 -12.616 1.00 79.62 85 LEU A N 1
ATOM 677 C CA . LEU A 1 85 ? 11.260 -4.215 -12.960 1.00 79.62 85 LEU A CA 1
ATOM 678 C C . LEU A 1 85 ? 11.108 -3.867 -14.445 1.00 79.62 85 LEU A C 1
ATOM 680 O O . LEU A 1 85 ? 10.798 -2.722 -14.757 1.00 79.62 85 LEU A O 1
ATOM 684 N N . ASP A 1 86 ? 11.210 -4.863 -15.326 1.00 80.44 86 ASP A N 1
ATOM 685 C CA . ASP A 1 86 ? 11.049 -4.690 -16.775 1.00 80.44 86 ASP A CA 1
ATOM 686 C C . ASP A 1 86 ? 9.661 -4.126 -17.116 1.00 80.44 86 ASP A C 1
ATOM 688 O O . ASP A 1 86 ? 9.516 -3.164 -17.872 1.00 80.44 86 ASP A O 1
ATOM 692 N N . ARG A 1 87 ? 8.617 -4.657 -16.463 1.00 78.88 87 ARG A N 1
ATOM 693 C CA . ARG A 1 87 ? 7.245 -4.170 -16.623 1.00 78.88 87 ARG A CA 1
ATOM 694 C C . ARG A 1 87 ? 7.075 -2.749 -16.088 1.00 78.88 87 ARG A C 1
ATOM 696 O O . ARG A 1 87 ? 6.339 -1.963 -16.685 1.00 78.88 87 ARG A O 1
ATOM 703 N N . PHE A 1 88 ? 7.707 -2.409 -14.967 1.00 82.19 88 PHE A N 1
ATOM 704 C CA . PHE A 1 88 ? 7.654 -1.059 -14.406 1.00 82.19 88 PHE A CA 1
ATOM 705 C C . PHE A 1 88 ? 8.350 -0.044 -15.320 1.00 82.19 88 PHE A C 1
ATOM 707 O O . PHE A 1 88 ? 7.785 1.012 -15.606 1.00 82.19 88 PHE A O 1
ATOM 714 N N . GLU A 1 89 ? 9.533 -0.384 -15.835 1.00 83.06 89 GLU A N 1
ATOM 715 C CA . GLU A 1 89 ? 10.279 0.444 -16.783 1.00 83.06 89 GLU A CA 1
ATOM 716 C C . GLU A 1 89 ? 9.468 0.700 -18.060 1.00 83.06 89 GLU A C 1
ATOM 718 O O . GLU A 1 89 ? 9.379 1.838 -18.526 1.00 83.06 89 GLU A O 1
ATOM 723 N N . PHE A 1 90 ? 8.794 -0.331 -18.573 1.00 83.75 90 PHE A N 1
ATOM 724 C CA . PHE A 1 90 ? 7.877 -0.217 -19.703 1.00 83.75 90 PHE A CA 1
ATOM 725 C C . PHE A 1 90 ? 6.751 0.806 -19.459 1.00 83.75 90 PHE A C 1
ATOM 727 O O . PHE A 1 90 ? 6.517 1.697 -20.282 1.00 83.75 90 PHE A O 1
ATOM 734 N N . HIS A 1 91 ? 6.075 0.734 -18.307 1.00 80.69 91 HIS A N 1
ATOM 735 C CA . HIS A 1 91 ? 5.005 1.680 -17.962 1.00 80.69 91 HIS A CA 1
ATOM 736 C C . HIS A 1 91 ? 5.537 3.102 -17.735 1.00 80.69 91 HIS A C 1
ATOM 738 O O . HIS A 1 91 ? 4.846 4.071 -18.056 1.00 80.69 91 HIS A O 1
ATOM 744 N N . LEU A 1 92 ? 6.761 3.245 -17.220 1.00 84.62 92 LEU A N 1
ATOM 745 C CA . LEU A 1 92 ? 7.409 4.542 -17.030 1.00 84.62 92 LEU A CA 1
ATOM 746 C C . LEU A 1 92 ? 7.732 5.211 -18.375 1.00 84.62 92 LEU A C 1
ATOM 748 O O . LEU A 1 92 ? 7.434 6.390 -18.562 1.00 84.62 92 LEU A O 1
ATOM 752 N N . LYS A 1 93 ? 8.269 4.447 -19.335 1.00 83.31 93 LYS A N 1
ATOM 753 C CA . LYS A 1 93 ? 8.519 4.907 -20.713 1.00 83.31 93 LYS A CA 1
ATOM 754 C C . LYS A 1 93 ? 7.225 5.335 -21.412 1.00 83.31 93 LYS A C 1
ATOM 756 O O . LYS A 1 93 ? 7.186 6.393 -22.040 1.00 83.31 93 LYS A O 1
ATOM 761 N N . LEU A 1 94 ? 6.144 4.567 -21.235 1.00 82.06 94 LEU A N 1
ATOM 762 C CA . LEU A 1 94 ? 4.800 4.928 -21.708 1.00 82.06 94 LEU A CA 1
ATOM 763 C C . LEU A 1 94 ? 4.297 6.243 -21.098 1.00 82.06 94 LEU A C 1
ATOM 765 O O . LEU A 1 94 ? 3.811 7.104 -21.829 1.00 82.06 94 LEU A O 1
ATOM 769 N N . TYR A 1 95 ? 4.418 6.408 -19.777 1.00 81.44 95 TYR A N 1
ATOM 770 C CA . TYR A 1 95 ? 4.008 7.629 -19.075 1.00 81.44 95 TYR A CA 1
ATOM 771 C C . TYR A 1 95 ? 4.780 8.862 -19.562 1.00 81.44 95 TYR A C 1
ATOM 773 O O . TYR A 1 95 ? 4.199 9.930 -19.740 1.00 81.44 95 TYR A O 1
ATOM 781 N N . ASN A 1 96 ? 6.074 8.702 -19.841 1.00 85.06 96 ASN A N 1
ATOM 782 C CA . ASN A 1 96 ? 6.927 9.768 -20.365 1.00 85.06 96 ASN A CA 1
ATOM 783 C C . ASN A 1 96 ? 6.726 10.037 -21.867 1.00 85.06 96 ASN A C 1
ATOM 785 O O . ASN A 1 96 ? 7.428 10.874 -22.430 1.00 85.06 96 ASN A O 1
ATOM 789 N N . HIS A 1 97 ? 5.774 9.359 -22.522 1.00 72.19 97 HIS A N 1
ATOM 790 C CA . HIS A 1 97 ? 5.533 9.455 -23.963 1.00 72.19 97 HIS A CA 1
ATOM 791 C C . HIS A 1 97 ? 6.783 9.174 -24.815 1.00 72.19 97 HIS A C 1
ATOM 793 O O . HIS A 1 97 ? 6.907 9.674 -25.935 1.00 72.19 97 HIS A O 1
ATOM 799 N N . GLU A 1 98 ? 7.701 8.338 -24.324 1.00 66.44 98 GLU A N 1
ATOM 800 C CA . GLU A 1 98 ? 8.846 7.851 -25.095 1.00 66.44 98 GLU A CA 1
ATOM 801 C C . GLU A 1 98 ? 8.352 6.757 -26.051 1.00 66.44 98 GLU A C 1
ATOM 803 O O . GLU A 1 98 ? 8.557 5.560 -25.871 1.00 66.44 98 GLU A O 1
ATOM 808 N N . SER A 1 99 ? 7.602 7.176 -27.069 1.00 58.62 99 SER A N 1
ATOM 809 C CA . SER A 1 99 ? 6.899 6.323 -28.026 1.00 58.62 99 SER A CA 1
ATOM 810 C C . SER A 1 99 ? 7.833 5.737 -29.090 1.00 58.62 99 SER A C 1
ATOM 812 O O . SER A 1 99 ? 7.522 5.777 -30.281 1.00 58.62 99 SER A O 1
ATOM 814 N N . GLN A 1 100 ? 9.001 5.227 -28.697 1.00 54.56 100 GLN A N 1
ATOM 815 C CA . GLN A 1 100 ? 9.942 4.612 -29.630 1.00 54.56 100 GLN A CA 1
ATOM 816 C C . GLN A 1 100 ? 10.067 3.111 -29.358 1.00 54.56 100 GLN A C 1
ATOM 818 O O . GLN A 1 100 ? 10.621 2.662 -28.361 1.00 54.56 100 GLN A O 1
ATOM 823 N N . THR A 1 101 ? 9.540 2.341 -30.316 1.00 53.00 101 THR A N 1
ATOM 824 C CA . THR A 1 101 ? 9.769 0.901 -30.529 1.00 53.00 101 THR A CA 1
ATOM 825 C C . THR A 1 101 ? 9.206 -0.070 -29.484 1.00 53.00 101 THR A C 1
ATOM 827 O O . THR A 1 101 ? 9.871 -1.013 -29.076 1.00 53.00 101 THR A O 1
ATOM 830 N N . ILE A 1 102 ? 7.927 0.066 -29.122 1.00 55.78 102 ILE A N 1
ATOM 831 C CA . ILE A 1 102 ? 7.178 -1.015 -28.452 1.00 55.78 102 ILE A CA 1
ATOM 832 C C . ILE A 1 102 ? 6.709 -2.007 -29.526 1.00 55.78 102 ILE A C 1
ATOM 834 O O . ILE A 1 102 ? 5.539 -2.038 -29.895 1.00 55.78 102 ILE A O 1
ATOM 838 N N . SER A 1 103 ? 7.628 -2.754 -30.136 1.00 53.75 103 SER A N 1
ATOM 839 C CA . SER A 1 103 ? 7.267 -3.695 -31.207 1.00 53.75 103 SER A CA 1
ATOM 840 C C . SER A 1 103 ? 6.962 -5.109 -30.709 1.00 53.75 103 SER A C 1
ATOM 842 O O . SER A 1 103 ? 6.409 -5.878 -31.484 1.00 53.75 103 SER A O 1
ATOM 844 N N . ASN A 1 104 ? 7.246 -5.459 -29.444 1.00 54.03 104 ASN A N 1
ATOM 845 C CA . ASN A 1 104 ? 7.121 -6.849 -28.972 1.00 54.03 104 ASN A CA 1
ATOM 846 C C . ASN A 1 104 ? 6.621 -7.049 -27.526 1.00 54.03 104 ASN A C 1
ATOM 848 O O . ASN A 1 104 ? 6.676 -8.166 -27.024 1.00 54.03 104 ASN A O 1
ATOM 852 N N . GLU A 1 105 ? 6.083 -6.030 -26.850 1.00 58.94 105 GLU A N 1
ATO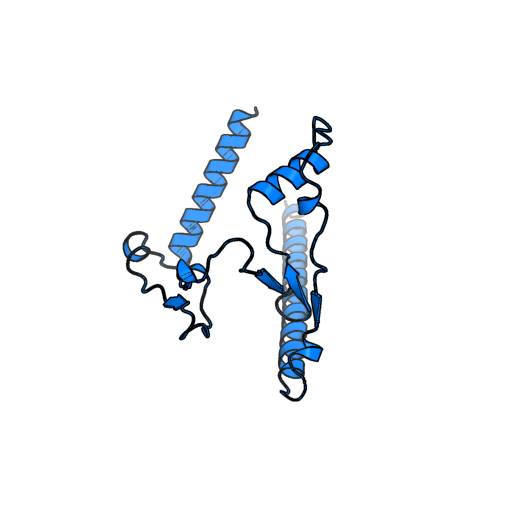M 853 C CA . GLU A 1 105 ? 5.694 -6.144 -25.428 1.00 58.94 105 GLU A CA 1
ATOM 854 C C . GLU A 1 105 ? 4.175 -6.092 -25.190 1.00 58.94 105 GLU A C 1
ATOM 856 O O . GLU A 1 105 ? 3.687 -5.546 -24.201 1.00 58.94 105 GLU A O 1
ATOM 861 N N . ASN A 1 106 ? 3.396 -6.735 -26.070 1.00 65.06 106 ASN A N 1
ATOM 862 C CA . ASN A 1 106 ? 1.945 -6.930 -25.884 1.00 65.06 106 ASN A CA 1
ATOM 863 C C . ASN A 1 106 ? 1.592 -7.586 -24.534 1.00 65.06 106 ASN A C 1
ATOM 865 O O . ASN A 1 106 ? 0.480 -7.430 -24.031 1.00 65.06 106 ASN A O 1
ATOM 869 N N . GLN A 1 107 ? 2.541 -8.309 -23.937 1.00 70.31 107 GLN A N 1
ATOM 870 C CA . GLN A 1 107 ? 2.378 -8.981 -22.655 1.00 70.31 107 GLN A CA 1
ATOM 871 C C . GLN A 1 107 ? 2.266 -8.006 -21.471 1.00 70.31 107 GLN A C 1
ATOM 873 O O . GLN A 1 107 ? 1.527 -8.291 -20.531 1.00 70.31 107 GLN A O 1
ATOM 878 N N . PHE A 1 108 ? 2.930 -6.844 -21.507 1.00 72.94 108 PHE A N 1
ATOM 879 C CA . PHE A 1 108 ? 2.944 -5.929 -20.358 1.00 72.94 108 PHE A CA 1
ATOM 880 C C . PHE A 1 108 ? 1.712 -5.025 -20.265 1.00 72.94 108 PHE A C 1
ATOM 882 O O . PHE A 1 108 ? 1.390 -4.574 -19.161 1.00 72.94 108 PHE A O 1
ATOM 889 N N . PHE A 1 109 ? 0.968 -4.853 -21.364 1.00 74.38 109 PHE A N 1
ATOM 890 C CA . PHE A 1 109 ? -0.310 -4.127 -21.391 1.00 74.38 109 PHE A CA 1
ATOM 891 C C . PHE A 1 109 ? -1.432 -4.833 -20.617 1.00 74.38 109 PHE A C 1
ATOM 893 O O . PHE A 1 109 ? -2.332 -4.175 -20.093 1.00 74.38 109 PHE A O 1
ATOM 900 N N . ASN A 1 110 ? -1.391 -6.164 -20.521 1.00 75.38 110 ASN A N 1
ATOM 901 C CA . ASN A 1 110 ? -2.417 -6.938 -19.829 1.00 75.38 110 ASN A CA 1
ATOM 902 C C . ASN A 1 110 ? -2.144 -6.956 -18.324 1.00 75.38 110 ASN A C 1
ATOM 904 O O . ASN A 1 110 ? -1.398 -7.793 -17.819 1.00 75.38 110 ASN A O 1
ATOM 908 N N . LEU A 1 111 ? -2.720 -5.996 -17.602 1.00 71.06 111 LEU A N 1
ATOM 909 C CA . LEU A 1 111 ? -2.715 -5.971 -16.140 1.00 71.06 111 LEU A CA 1
ATOM 910 C C . LEU A 1 111 ? -3.792 -6.906 -15.600 1.00 71.06 111 LEU A C 1
ATOM 912 O O . LEU A 1 111 ? -4.943 -6.862 -16.047 1.00 71.06 111 LEU A O 1
ATOM 916 N N . ASP A 1 112 ? -3.426 -7.711 -14.604 1.00 74.12 112 ASP A N 1
ATOM 917 C CA . ASP A 1 112 ? -4.419 -8.428 -13.820 1.00 74.12 112 ASP A CA 1
ATOM 918 C C . ASP A 1 112 ? -5.376 -7.425 -13.186 1.00 74.12 112 ASP A C 1
ATOM 920 O O . ASP A 1 112 ? -5.006 -6.303 -12.824 1.00 74.12 112 ASP A O 1
ATOM 924 N N . LYS A 1 113 ? -6.648 -7.809 -13.086 1.00 72.88 113 LYS A N 1
ATOM 925 C CA . LYS A 1 113 ? -7.633 -6.927 -12.471 1.00 72.88 113 LYS A CA 1
ATOM 926 C C . LYS A 1 113 ? -7.295 -6.810 -10.988 1.00 72.88 113 LYS A C 1
ATOM 928 O O . LYS A 1 113 ? -7.334 -7.830 -10.301 1.00 72.88 113 LYS A O 1
ATOM 933 N N . PRO A 1 114 ? -7.032 -5.597 -10.474 1.00 70.25 114 PRO A N 1
ATOM 934 C CA . PRO A 1 114 ? -6.844 -5.435 -9.046 1.00 70.25 114 PRO A CA 1
ATOM 935 C C . PRO A 1 114 ? -8.140 -5.840 -8.346 1.00 70.25 114 PRO A C 1
ATOM 937 O O . PRO A 1 114 ? -9.231 -5.423 -8.755 1.00 70.25 114 PRO A O 1
ATOM 940 N N . PHE A 1 115 ? -8.039 -6.636 -7.285 1.00 70.81 115 PHE A N 1
ATOM 941 C CA . PHE A 1 115 ? -9.186 -6.917 -6.439 1.00 70.81 115 PHE A CA 1
ATOM 942 C C . PHE A 1 115 ? -9.169 -6.011 -5.208 1.00 70.81 115 PHE A C 1
ATOM 944 O O . PHE A 1 115 ? -8.132 -5.662 -4.640 1.00 70.81 115 PHE A O 1
ATOM 951 N N . LYS A 1 116 ? -10.364 -5.600 -4.793 1.00 71.75 116 LYS A N 1
ATOM 952 C CA . LYS A 1 116 ? -10.568 -4.735 -3.636 1.00 71.75 116 LYS A CA 1
ATOM 953 C C . LYS A 1 116 ? -11.397 -5.500 -2.622 1.00 71.75 116 LYS A C 1
ATOM 955 O O . LYS A 1 116 ? -12.562 -5.781 -2.891 1.00 71.75 116 LYS A O 1
ATOM 960 N N . VAL A 1 117 ? -10.818 -5.805 -1.465 1.00 67.19 117 VAL A N 1
ATOM 961 C CA . VAL A 1 117 ? -11.546 -6.451 -0.365 1.00 67.19 117 VAL A CA 1
ATOM 962 C C . VAL A 1 117 ? -11.840 -5.407 0.691 1.00 67.19 117 VAL A C 1
ATOM 964 O O . VAL A 1 117 ? -10.939 -4.724 1.190 1.00 67.19 117 VAL A O 1
ATOM 967 N N . LYS A 1 118 ? -13.114 -5.255 1.053 1.00 66.44 118 LYS A N 1
ATOM 968 C CA . LYS A 1 118 ? -13.462 -4.384 2.170 1.00 66.44 118 LYS A CA 1
ATOM 969 C C . LYS A 1 118 ? -13.236 -5.137 3.472 1.00 66.44 118 LYS A C 1
ATOM 971 O O . LYS A 1 118 ? -13.471 -6.333 3.585 1.00 66.44 118 LYS A O 1
ATOM 976 N N . SER A 1 119 ? -12.865 -4.397 4.505 1.00 61.75 119 SER A N 1
ATOM 977 C CA . SER A 1 119 ? -12.780 -4.889 5.883 1.00 61.75 119 SER A CA 1
ATOM 978 C C . SER A 1 119 ? -14.078 -5.572 6.352 1.00 61.75 119 SER A C 1
ATOM 980 O O . SER A 1 119 ? -14.041 -6.544 7.105 1.00 61.75 119 SER A O 1
ATOM 982 N N . SER A 1 120 ? -15.236 -5.131 5.841 1.00 61.41 120 SER A N 1
ATOM 983 C CA . SER A 1 120 ? -16.529 -5.791 6.068 1.00 61.41 120 SER A CA 1
ATOM 984 C C . SER A 1 120 ? -16.579 -7.239 5.590 1.00 61.41 120 SER A C 1
ATOM 986 O O . SER A 1 120 ? -17.283 -8.041 6.199 1.00 61.41 120 SER A O 1
ATOM 988 N N . ASP A 1 121 ? -15.843 -7.552 4.528 1.00 64.56 121 ASP A N 1
ATOM 989 C CA . ASP A 1 121 ? -15.879 -8.840 3.840 1.00 64.56 121 ASP A CA 1
ATOM 990 C C . ASP A 1 121 ? -14.899 -9.822 4.510 1.00 64.56 121 ASP A C 1
ATOM 992 O O . ASP A 1 121 ? -15.160 -11.018 4.565 1.00 64.56 121 ASP A O 1
ATOM 996 N N . ILE A 1 122 ? -13.819 -9.302 5.113 1.00 61.59 122 ILE A N 1
ATOM 997 C CA . ILE A 1 122 ? -12.819 -10.072 5.879 1.00 61.59 122 ILE A CA 1
ATOM 998 C C . ILE A 1 122 ? -13.331 -10.408 7.286 1.00 61.59 122 ILE A C 1
ATOM 1000 O O . ILE A 1 122 ? -13.155 -11.519 7.778 1.00 61.59 122 ILE A O 1
ATOM 1004 N N . HIS A 1 123 ? -13.976 -9.453 7.961 1.00 57.50 123 HIS A N 1
ATOM 1005 C CA . HIS A 1 123 ? -14.380 -9.596 9.365 1.00 57.50 123 HIS A CA 1
ATOM 1006 C C . HIS A 1 123 ? -15.795 -10.129 9.566 1.00 57.50 123 HIS A C 1
ATOM 1008 O O . HIS A 1 123 ? -16.355 -9.970 10.661 1.00 57.50 123 HIS A O 1
ATOM 1014 N N . TYR A 1 124 ? -16.365 -10.763 8.544 1.00 51.62 124 TYR A N 1
ATOM 1015 C CA . TYR A 1 124 ? -17.689 -11.363 8.605 1.00 51.62 124 TYR A CA 1
ATOM 1016 C C . TYR A 1 124 ? -17.811 -12.236 9.869 1.00 51.62 124 TYR A C 1
ATOM 1018 O O . TYR A 1 124 ? -17.014 -13.139 10.099 1.00 51.62 124 TYR A O 1
ATOM 1026 N N . HIS A 1 125 ? -18.759 -11.894 10.747 1.00 56.44 125 HIS A N 1
ATOM 1027 C CA . HIS A 1 125 ? -19.054 -12.571 12.023 1.00 56.44 125 HIS A CA 1
ATOM 1028 C C . HIS A 1 125 ? -17.998 -12.514 13.153 1.00 56.44 125 HIS A C 1
ATOM 1030 O O . HIS A 1 125 ? -18.300 -12.928 14.268 1.00 56.44 125 HIS A O 1
ATOM 1036 N N . SER A 1 126 ? -16.817 -11.917 12.956 1.00 64.94 126 SER A N 1
ATOM 1037 C CA . SER A 1 126 ? -15.759 -11.872 13.997 1.00 64.94 126 SER A CA 1
ATOM 1038 C C . SER A 1 126 ? -15.908 -10.754 15.045 1.00 64.94 126 SER A C 1
ATOM 1040 O O . SER A 1 126 ? -15.128 -10.674 15.990 1.00 64.94 126 SER A O 1
ATOM 1042 N N . GLY A 1 127 ? -16.851 -9.818 14.868 1.00 63.38 127 GLY A N 1
ATOM 1043 C CA . GLY A 1 127 ? -17.028 -8.653 15.755 1.00 63.38 127 GLY A CA 1
ATOM 1044 C C . GLY A 1 127 ? -15.921 -7.585 15.668 1.00 63.38 127 GLY A C 1
ATOM 1045 O O . GLY A 1 127 ? -16.147 -6.438 16.066 1.00 63.38 127 GLY A O 1
ATOM 1046 N N . ALA A 1 128 ? -14.776 -7.903 15.058 1.00 65.06 128 ALA A N 1
ATOM 1047 C CA . ALA A 1 128 ? -13.630 -7.013 14.858 1.00 65.06 128 ALA A CA 1
ATOM 1048 C C . ALA A 1 128 ? -13.984 -5.717 14.108 1.00 65.06 128 ALA A C 1
ATOM 1050 O O . ALA A 1 128 ? -13.395 -4.666 14.367 1.00 65.06 128 ALA A O 1
ATOM 1051 N N . ARG A 1 129 ? -15.030 -5.740 13.267 1.00 65.44 129 ARG A N 1
ATOM 1052 C CA . ARG A 1 129 ? -15.574 -4.538 12.616 1.00 65.44 129 ARG A CA 1
ATOM 1053 C C . ARG A 1 129 ? -15.930 -3.434 13.617 1.00 65.44 129 ARG A C 1
ATOM 1055 O O . ARG A 1 129 ? -15.571 -2.278 13.410 1.00 65.44 129 ARG A O 1
ATOM 1062 N N . LYS A 1 130 ? -16.582 -3.785 14.733 1.00 69.50 130 LYS A N 1
ATOM 1063 C CA . LYS A 1 130 ? -16.982 -2.819 15.775 1.00 69.50 130 LYS A CA 1
ATOM 1064 C C . LYS A 1 130 ? -15.767 -2.217 16.486 1.00 69.50 130 LYS A C 1
ATOM 1066 O O . LYS A 1 130 ? -15.760 -1.027 16.800 1.00 69.50 130 LYS A O 1
ATOM 1071 N N . MET A 1 131 ? -14.733 -3.025 16.726 1.00 70.00 131 MET A N 1
ATOM 1072 C CA . MET A 1 131 ? -13.483 -2.571 17.341 1.00 70.00 131 MET A CA 1
ATOM 1073 C C . MET A 1 131 ? -12.749 -1.577 16.433 1.00 70.00 131 MET A C 1
ATOM 1075 O O . MET A 1 131 ? -12.350 -0.505 16.888 1.00 70.00 131 MET A O 1
ATOM 1079 N N . MET A 1 132 ? -12.647 -1.886 15.139 1.00 67.44 132 MET A N 1
ATOM 1080 C CA . MET A 1 132 ? -12.055 -0.989 14.147 1.00 67.44 132 MET A CA 1
ATOM 1081 C C . MET A 1 132 ? -12.829 0.328 14.024 1.00 67.44 132 MET A C 1
ATOM 1083 O O . MET A 1 132 ? -12.232 1.400 14.088 1.00 67.44 132 MET A O 1
ATOM 1087 N N . GLU A 1 133 ? -14.162 0.295 13.953 1.00 73.19 133 GLU A N 1
ATOM 1088 C CA . GLU A 1 133 ? -14.972 1.523 13.950 1.00 73.19 133 GLU A CA 1
ATOM 1089 C C . GLU A 1 133 ? -14.704 2.402 15.186 1.00 73.19 133 GLU A C 1
ATOM 1091 O O . GLU A 1 133 ? -14.617 3.629 15.073 1.00 73.19 133 GLU A O 1
ATOM 1096 N N . LYS A 1 134 ? -14.519 1.795 16.368 1.00 78.75 134 LYS A N 1
ATOM 1097 C CA . LYS A 1 134 ? -14.179 2.520 17.603 1.00 78.75 134 LYS A CA 1
ATOM 1098 C C . LYS A 1 134 ? -12.801 3.184 17.512 1.00 78.75 134 LYS A C 1
ATOM 1100 O O . LYS A 1 134 ? -12.678 4.358 17.864 1.00 78.75 134 LYS A O 1
ATOM 1105 N N . LEU A 1 135 ? -11.793 2.478 17.000 1.00 72.50 135 LEU A N 1
ATOM 1106 C CA . LEU A 1 135 ? -10.451 3.032 16.779 1.00 72.50 135 LEU A CA 1
ATOM 1107 C C . LEU A 1 135 ? -10.472 4.184 15.766 1.00 72.50 135 LEU A C 1
ATOM 1109 O O . LEU A 1 135 ? -9.835 5.215 15.985 1.00 72.50 135 LEU A O 1
ATOM 1113 N N . GLN A 1 136 ? -11.265 4.069 14.698 1.00 72.44 136 GLN A N 1
ATOM 1114 C CA . GLN A 1 136 ? -11.405 5.137 13.710 1.00 72.44 136 GLN A CA 1
ATOM 1115 C C . GLN A 1 136 ? -12.034 6.401 14.315 1.00 72.44 136 GLN A C 1
ATOM 1117 O O . GLN A 1 136 ? -11.585 7.516 14.037 1.00 72.44 136 GLN A O 1
ATOM 1122 N N . ARG A 1 137 ? -13.046 6.245 15.179 1.00 77.56 137 ARG A N 1
ATOM 1123 C CA . ARG A 1 137 ? -13.638 7.366 15.931 1.00 77.56 137 ARG A CA 1
ATOM 1124 C C . ARG A 1 137 ? -12.625 8.005 16.878 1.00 77.56 137 ARG A C 1
ATOM 1126 O O . ARG A 1 137 ? -12.528 9.229 16.913 1.00 77.56 137 ARG A O 1
ATOM 1133 N N . ALA A 1 138 ? -11.841 7.196 17.591 1.00 75.88 138 ALA A N 1
ATOM 1134 C CA . ALA A 1 138 ? -10.789 7.693 18.474 1.00 75.88 138 ALA A CA 1
ATOM 1135 C C . ALA A 1 138 ? -9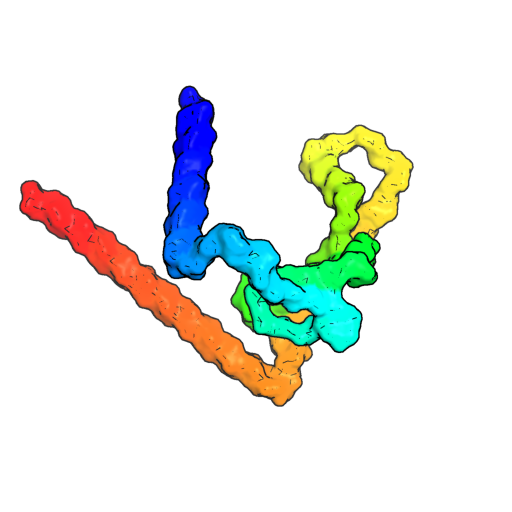.748 8.522 17.702 1.00 75.88 138 ALA A C 1
ATOM 1137 O O . ALA A 1 138 ? -9.451 9.640 18.115 1.00 75.88 138 ALA A O 1
ATOM 1138 N N . LYS A 1 139 ? -9.297 8.041 16.533 1.00 71.38 139 LYS A N 1
ATOM 1139 C CA . LYS A 1 139 ? -8.357 8.757 15.651 1.00 71.38 139 LYS A CA 1
ATOM 1140 C C . LYS A 1 139 ? -8.907 10.108 15.174 1.00 71.38 139 LYS A C 1
ATOM 1142 O O . LYS A 1 139 ? -8.183 11.103 15.148 1.00 71.38 139 LYS A O 1
ATOM 1147 N N . LYS A 1 140 ? -10.197 10.168 14.825 1.00 74.88 140 LYS A N 1
ATOM 1148 C CA . LYS A 1 140 ? -10.863 11.431 14.452 1.00 74.88 140 LYS A CA 1
ATOM 1149 C C . LYS A 1 140 ? -10.937 12.410 15.628 1.00 74.88 140 LYS A C 1
ATOM 1151 O O . LYS A 1 140 ? -10.702 13.600 15.440 1.00 74.88 140 LYS A O 1
ATOM 1156 N N . ASN A 1 141 ? -11.216 11.920 16.834 1.00 74.19 141 ASN A N 1
ATOM 1157 C CA . ASN A 1 141 ? -11.275 12.760 18.033 1.00 74.19 141 ASN A CA 1
ATOM 1158 C C . ASN A 1 141 ? -9.896 13.288 18.452 1.00 74.19 141 ASN A C 1
ATOM 1160 O O . ASN A 1 141 ? -9.787 14.456 18.819 1.00 74.19 141 ASN A O 1
ATOM 1164 N N . SER A 1 142 ? -8.837 12.480 18.352 1.00 70.62 142 SER A N 1
ATOM 1165 C CA . SER A 1 142 ? -7.468 12.957 18.583 1.00 70.62 142 SER A CA 1
ATOM 1166 C C . SER A 1 142 ? -7.045 14.000 17.548 1.00 70.62 142 SER A C 1
ATOM 1168 O O . SER A 1 142 ? -6.440 14.997 17.923 1.00 70.62 142 SER A O 1
ATOM 1170 N N . GLY A 1 143 ? -7.430 13.833 16.276 1.00 72.00 143 GLY A N 1
ATOM 1171 C CA . GLY A 1 143 ? -7.185 14.842 15.239 1.00 72.00 143 GLY A CA 1
ATOM 1172 C C . GLY A 1 143 ? -7.857 16.184 15.543 1.00 72.00 143 GLY A C 1
ATOM 1173 O O . GLY A 1 143 ? -7.227 17.225 15.412 1.00 72.00 143 GLY A O 1
ATOM 1174 N N . ARG A 1 144 ? -9.103 16.170 16.039 1.00 73.44 144 ARG A N 1
ATOM 1175 C CA . ARG A 1 144 ? -9.799 17.394 16.481 1.00 73.44 144 ARG A CA 1
ATOM 1176 C C . ARG A 1 144 ? -9.112 18.074 17.663 1.00 73.44 144 ARG A C 1
ATOM 1178 O O . ARG A 1 144 ? -8.987 19.290 17.652 1.00 73.44 144 ARG A O 1
ATOM 1185 N N . ARG A 1 145 ? -8.634 17.304 18.648 1.00 75.75 145 ARG A N 1
ATOM 1186 C CA . ARG A 1 145 ? -7.851 17.853 19.770 1.00 75.75 145 ARG A CA 1
ATOM 1187 C C . ARG A 1 145 ? -6.553 18.505 19.302 1.00 75.75 145 ARG A C 1
ATOM 1189 O O . ARG A 1 145 ? -6.200 19.548 19.827 1.00 75.75 145 ARG A O 1
ATOM 1196 N N . ILE A 1 146 ? -5.859 17.907 18.334 1.00 71.75 146 ILE A N 1
ATOM 1197 C CA . ILE A 1 146 ? -4.629 18.483 17.771 1.00 71.75 146 ILE A CA 1
ATOM 1198 C C . ILE A 1 146 ? -4.935 19.809 17.070 1.00 71.75 146 ILE A C 1
ATOM 1200 O O . ILE A 1 146 ? -4.291 20.799 17.385 1.00 71.75 146 ILE A O 1
ATOM 1204 N N . LEU A 1 147 ? -5.968 19.858 16.223 1.00 75.06 147 LEU A N 1
ATOM 1205 C CA . LEU A 1 147 ? -6.393 21.098 15.557 1.00 75.06 147 LEU A CA 1
ATOM 1206 C C . LEU A 1 147 ? -6.763 22.204 16.555 1.00 75.06 147 LEU A C 1
ATOM 1208 O O . LEU A 1 147 ? -6.450 23.366 16.330 1.00 75.06 147 LEU A O 1
ATOM 1212 N N . GLN A 1 148 ? -7.404 21.839 17.667 1.00 79.50 148 GLN A N 1
ATOM 1213 C CA . GLN A 1 148 ? -7.779 22.779 18.722 1.00 79.50 148 GLN A CA 1
ATOM 1214 C C . GLN A 1 148 ? -6.550 23.332 19.466 1.00 79.50 148 GLN A C 1
ATOM 1216 O O . GLN A 1 148 ? -6.451 24.533 19.703 1.00 79.50 148 GLN A O 1
ATOM 1221 N N . ILE A 1 149 ? -5.567 22.476 19.759 1.00 76.88 149 ILE A N 1
ATOM 1222 C CA . ILE A 1 149 ? -4.277 22.896 20.327 1.00 76.88 149 ILE A CA 1
ATOM 1223 C C . ILE A 1 149 ? -3.520 23.799 19.341 1.00 76.88 149 ILE A C 1
ATOM 1225 O O . ILE A 1 149 ? -2.956 24.812 19.743 1.00 76.88 149 ILE A O 1
ATOM 1229 N N . GLU A 1 150 ? -3.518 23.470 18.048 1.00 78.75 150 GLU A N 1
ATOM 1230 C CA . GLU A 1 150 ? -2.887 24.292 17.009 1.00 78.75 150 GLU A CA 1
ATOM 1231 C C . GLU A 1 150 ? -3.543 25.676 16.897 1.00 78.75 150 GLU A C 1
ATOM 1233 O O . GLU A 1 150 ? -2.822 26.672 16.805 1.00 78.75 150 GLU A O 1
ATOM 1238 N N . SER A 1 151 ? -4.878 25.769 16.982 1.00 80.88 151 SER A N 1
ATOM 1239 C CA . SER A 1 151 ? -5.578 27.061 17.012 1.00 80.88 151 SER A CA 1
ATOM 1240 C C . SER A 1 151 ? -5.263 27.872 18.270 1.00 80.88 151 SER A C 1
ATOM 1242 O O . SER A 1 151 ? -4.962 29.056 18.162 1.00 80.88 151 SER A O 1
ATOM 1244 N N . GLU A 1 152 ? -5.235 27.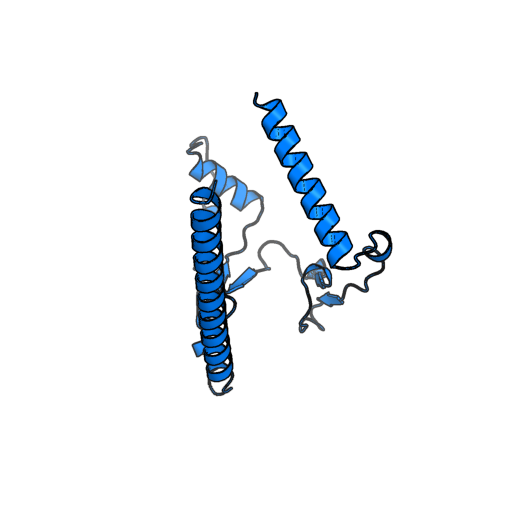241 19.449 1.00 85.88 152 GLU A N 1
ATOM 1245 C CA . GLU A 1 152 ? -4.893 27.919 20.710 1.00 85.88 152 GLU A CA 1
ATOM 1246 C C . GLU A 1 152 ? -3.451 28.459 20.700 1.00 85.88 152 GLU A C 1
ATOM 1248 O O . GLU A 1 152 ? -3.177 29.550 21.204 1.00 85.88 152 GLU A O 1
ATOM 1253 N N . ILE A 1 153 ? -2.511 27.716 20.106 1.00 80.69 153 ILE A N 1
ATOM 1254 C CA . ILE A 1 153 ? -1.120 28.160 19.937 1.00 80.69 153 ILE A CA 1
ATOM 1255 C C . ILE A 1 153 ? -1.031 29.318 18.931 1.00 80.69 153 ILE A C 1
ATOM 1257 O O . ILE A 1 153 ? -0.265 30.259 19.152 1.00 80.69 153 ILE A O 1
ATOM 1261 N N . ALA A 1 154 ? -1.795 29.272 17.836 1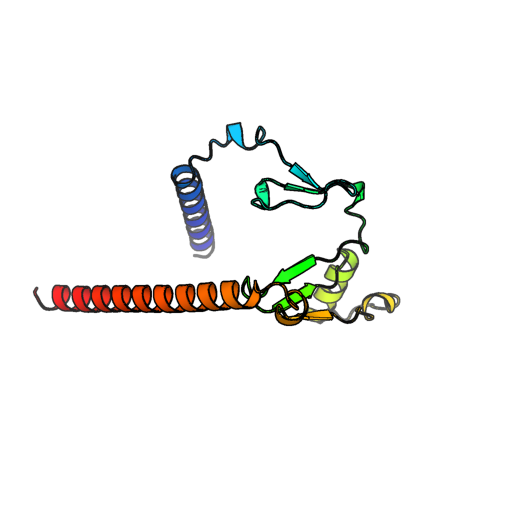.00 76.44 154 ALA A N 1
ATOM 1262 C CA . ALA A 1 154 ? -1.825 30.341 16.839 1.00 76.44 154 ALA A CA 1
ATOM 1263 C C . ALA A 1 154 ? -2.390 31.654 17.412 1.00 76.44 154 ALA A C 1
ATOM 1265 O O . ALA A 1 154 ? -1.805 32.715 17.189 1.00 76.44 154 ALA A O 1
ATOM 1266 N N . GLU A 1 155 ? -3.461 31.581 18.204 1.00 75.81 155 GLU A N 1
ATOM 1267 C CA . GLU A 1 155 ? -4.054 32.738 18.889 1.00 75.81 155 GLU A CA 1
ATOM 1268 C C . GLU A 1 155 ? -3.112 33.324 19.952 1.00 75.81 155 GLU A C 1
ATOM 1270 O O . GLU A 1 155 ? -2.941 34.542 20.031 1.00 75.81 155 GLU A O 1
ATOM 1275 N N . LYS A 1 156 ? -2.420 32.478 20.730 1.00 68.94 156 LYS A N 1
ATOM 1276 C CA . LYS A 1 156 ? -1.407 32.950 21.692 1.00 68.94 156 LYS A CA 1
ATOM 1277 C C . LYS A 1 156 ? -0.243 33.676 21.017 1.00 68.94 156 LYS A C 1
ATOM 1279 O O . LYS A 1 156 ? 0.182 34.712 21.520 1.00 68.94 156 LYS A O 1
ATOM 1284 N N . LYS A 1 157 ? 0.225 33.192 19.861 1.00 60.41 157 LYS A N 1
ATOM 1285 C CA . LYS A 1 157 ? 1.260 33.884 19.074 1.00 60.41 157 LYS A CA 1
ATOM 1286 C C . LYS A 1 157 ? 0.807 35.245 18.552 1.00 60.41 157 LYS A C 1
ATOM 1288 O O . LYS A 1 157 ? 1.628 36.149 18.472 1.00 60.41 157 LYS A O 1
ATOM 1293 N N . GLN A 1 158 ? -0.464 35.402 18.184 1.00 58.53 158 GLN A N 1
ATOM 1294 C CA . GLN A 1 158 ? -0.986 36.707 17.771 1.00 58.53 158 GLN A CA 1
ATOM 1295 C C . GLN A 1 158 ? -1.002 37.682 18.952 1.00 58.53 158 GLN A C 1
ATOM 1297 O O . GLN A 1 158 ? -0.525 38.803 18.814 1.00 58.53 158 GLN A O 1
ATOM 1302 N N . ASN A 1 159 ? -1.443 37.242 20.132 1.00 55.88 159 ASN A N 1
ATOM 1303 C CA . ASN A 1 159 ? -1.508 38.097 21.320 1.00 55.88 159 ASN A CA 1
ATOM 1304 C C . ASN A 1 159 ? -0.134 38.540 21.857 1.00 55.88 159 ASN A C 1
ATOM 1306 O O . ASN A 1 159 ? -0.038 39.630 22.411 1.00 55.88 159 ASN A O 1
ATOM 1310 N N . GLU A 1 160 ? 0.934 37.759 21.662 1.00 53.44 160 GLU A N 1
ATOM 1311 C CA . GLU A 1 160 ? 2.305 38.184 22.007 1.00 53.44 160 GLU A CA 1
ATOM 1312 C C . GLU A 1 160 ? 2.858 39.271 21.068 1.00 53.44 160 GLU A C 1
ATOM 1314 O O . GLU A 1 160 ? 3.681 40.078 21.490 1.00 53.44 160 GLU A O 1
ATOM 1319 N N . VAL A 1 161 ? 2.389 39.347 19.816 1.00 52.50 161 VAL A N 1
ATOM 1320 C CA . VAL A 1 161 ? 2.831 40.363 18.839 1.00 52.50 161 VAL A CA 1
ATOM 1321 C C . VAL A 1 161 ? 2.145 41.719 19.063 1.00 52.50 161 VAL A C 1
ATOM 1323 O O . VAL A 1 161 ? 2.706 42.749 18.705 1.00 52.50 161 VAL A O 1
ATOM 1326 N N . TYR A 1 162 ? 0.966 41.744 19.693 1.00 50.66 162 TYR A N 1
ATOM 1327 C CA . TYR A 1 162 ? 0.225 42.978 20.004 1.00 50.66 162 TYR A CA 1
ATOM 1328 C C . TYR A 1 162 ? 0.541 43.577 21.390 1.00 50.66 162 TYR A C 1
ATOM 1330 O O . TYR A 1 162 ? -0.077 44.568 21.773 1.00 50.66 162 TYR A O 1
ATOM 1338 N N . PHE A 1 163 ? 1.487 42.995 22.137 1.00 47.81 163 PHE A N 1
ATOM 1339 C CA . PHE A 1 163 ? 1.925 43.469 23.461 1.00 47.81 163 PHE A CA 1
ATOM 1340 C C . PHE A 1 163 ? 3.357 44.053 23.481 1.00 47.81 163 PHE A C 1
ATOM 1342 O O . PHE A 1 163 ? 3.920 44.241 24.561 1.00 47.81 163 PHE A O 1
ATOM 1349 N N . CYS A 1 164 ? 3.934 44.369 22.314 1.00 42.19 164 CYS A N 1
ATOM 1350 C CA . CYS A 1 164 ? 5.164 45.163 22.178 1.00 42.19 164 CYS A CA 1
ATOM 1351 C C . CYS A 1 164 ? 4.870 46.578 21.676 1.00 42.19 164 CYS A C 1
ATOM 1353 O O . CYS A 1 164 ? 4.090 46.707 20.706 1.00 42.19 164 CYS A O 1
#